Protein AF-A0AAD2KJA3-F1 (afdb_monomer_lite)

Organism: Achromobacter aegrifaciens (NCBI:txid1287736)

Foldseek 3Di:
DPPVLLVVLLVVLLCVLCVPCVVVVVDPDPLVSVVSSLVSSVVSQVVPPQKDKDWADFDQDPVNPDTDHTDIDIDHDDDD

pLDDT: mean 79.16, std 11.28, range [43.31, 92.88]

Sequence (80 aa):
MKRKPLARMICNAWEKCISRHYVEAEVNSEAALQALFCAYLLQELEARPGWRLFVEPRLKAKDGTRVVLPDVLVLICRQS

Secondary structure (DSSP, 8-state):
---HHHHHHHHHHHHHHIIIIITTT---SHHHHHHHHHHHHHHHHHTSTTEEEEE---EEPTTSS-EEPPPEEEEE----

Structure (mmCIF, N/CA/C/O backbone):
data_AF-A0AAD2KJA3-F1
#
_entry.id   AF-A0AAD2KJA3-F1
#
loop_
_atom_site.group_PDB
_atom_site.id
_atom_site.type_symbol
_atom_site.label_atom_id
_atom_site.label_alt_id
_atom_site.label_comp_id
_atom_site.label_asym_id
_atom_site.label_entity_id
_atom_site.label_seq_id
_atom_site.pdbx_PDB_ins_code
_atom_site.Cartn_x
_atom_site.Cartn_y
_atom_site.Cartn_z
_atom_site.occupancy
_atom_site.B_iso_or_equiv
_atom_site.auth_seq_id
_atom_site.auth_comp_id
_atom_site.auth_asym_id
_atom_site.auth_atom_id
_atom_site.pdbx_PDB_model_num
ATOM 1 N N . MET A 1 1 ? -12.328 -15.906 16.590 1.00 43.31 1 MET A N 1
ATOM 2 C CA . MET A 1 1 ? -11.576 -15.491 15.376 1.00 43.31 1 MET A CA 1
ATOM 3 C C . MET A 1 1 ? -11.911 -14.045 14.983 1.00 43.31 1 MET A C 1
ATOM 5 O O . MET A 1 1 ? -12.885 -13.828 14.275 1.00 43.31 1 MET A O 1
ATOM 9 N N . LYS A 1 2 ? -11.135 -13.043 15.428 1.00 51.06 2 LYS A N 1
ATOM 10 C CA . LYS A 1 2 ? -11.350 -11.608 15.109 1.00 51.06 2 LYS A CA 1
ATOM 11 C C . LYS A 1 2 ? -10.212 -10.994 14.254 1.00 51.06 2 LYS A C 1
ATOM 13 O O . LYS A 1 2 ? -9.862 -9.839 14.439 1.00 51.06 2 LYS A O 1
ATOM 18 N N . ARG A 1 3 ? -9.621 -11.756 13.316 1.00 54.44 3 ARG A N 1
ATOM 19 C CA . ARG A 1 3 ? -8.620 -11.254 12.333 1.00 54.44 3 ARG A CA 1
ATOM 20 C C . ARG A 1 3 ? -9.213 -10.856 10.966 1.00 54.44 3 ARG A C 1
ATOM 22 O O . ARG A 1 3 ? -8.503 -10.321 10.126 1.00 54.44 3 ARG A O 1
ATOM 29 N N . LYS A 1 4 ? -10.513 -11.092 10.747 1.00 64.75 4 LYS A N 1
ATOM 30 C CA . LYS A 1 4 ? -11.194 -10.903 9.449 1.00 64.75 4 LYS A CA 1
ATOM 31 C C . LYS A 1 4 ? -11.078 -9.486 8.846 1.00 64.75 4 LYS A C 1
ATOM 33 O O . LYS A 1 4 ? -10.928 -9.407 7.632 1.00 64.75 4 LYS A O 1
ATOM 38 N N . PRO A 1 5 ? -11.125 -8.382 9.624 1.00 81.06 5 PRO A N 1
ATOM 39 C CA . PRO A 1 5 ? -11.109 -7.043 9.032 1.00 81.06 5 PRO A CA 1
ATOM 40 C C . PRO A 1 5 ? -9.775 -6.679 8.373 1.00 81.06 5 PRO A C 1
ATOM 42 O O . PRO A 1 5 ? -9.786 -6.248 7.229 1.00 81.06 5 PRO A O 1
ATOM 45 N N . LEU A 1 6 ? -8.646 -6.907 9.057 1.00 84.31 6 LEU A N 1
ATOM 46 C CA . LEU A 1 6 ? -7.316 -6.588 8.523 1.00 84.31 6 LEU A CA 1
ATOM 47 C C . LEU A 1 6 ? -6.996 -7.425 7.285 1.00 84.31 6 LEU A C 1
ATOM 49 O O . LEU A 1 6 ? -6.568 -6.882 6.276 1.00 84.31 6 LEU A O 1
ATOM 53 N N . ALA A 1 7 ? -7.254 -8.735 7.346 1.00 86.00 7 ALA A N 1
ATOM 54 C CA . ALA A 1 7 ? -7.018 -9.623 6.212 1.00 86.00 7 ALA A CA 1
ATOM 55 C C . ALA A 1 7 ? -7.777 -9.151 4.964 1.00 86.00 7 ALA A C 1
ATOM 57 O O . ALA A 1 7 ? -7.195 -9.068 3.891 1.00 86.00 7 ALA A O 1
ATOM 58 N N . ARG A 1 8 ? -9.047 -8.752 5.119 1.00 89.38 8 ARG A N 1
ATOM 59 C CA . ARG A 1 8 ? -9.834 -8.216 4.005 1.00 89.38 8 ARG A CA 1
ATOM 60 C C . ARG A 1 8 ? -9.251 -6.914 3.454 1.00 89.38 8 ARG A C 1
ATOM 62 O O . ARG A 1 8 ? -9.205 -6.753 2.248 1.00 89.38 8 ARG A O 1
ATOM 69 N N . MET A 1 9 ? -8.802 -6.002 4.315 1.00 89.56 9 MET A N 1
ATOM 70 C CA . MET A 1 9 ? -8.206 -4.733 3.873 1.00 89.56 9 MET A CA 1
ATOM 71 C C . MET A 1 9 ? -6.905 -4.959 3.099 1.00 89.56 9 MET A C 1
ATOM 73 O O . MET A 1 9 ? -6.696 -4.334 2.067 1.00 89.56 9 MET A O 1
ATOM 77 N N . ILE A 1 10 ? -6.070 -5.896 3.561 1.00 90.00 10 ILE A N 1
ATOM 78 C CA . ILE A 1 10 ? -4.853 -6.310 2.853 1.00 90.00 10 ILE A CA 1
ATOM 79 C C . ILE A 1 10 ? -5.209 -6.877 1.473 1.00 90.00 10 ILE A C 1
ATOM 81 O O . ILE A 1 10 ? -4.632 -6.441 0.481 1.00 90.00 10 ILE A O 1
ATOM 85 N N . CYS A 1 11 ? -6.175 -7.800 1.396 1.00 90.88 11 CYS A N 1
ATOM 86 C CA . CYS A 1 11 ? -6.622 -8.366 0.121 1.00 90.88 11 CYS A CA 1
ATOM 87 C C . CYS A 1 11 ? -7.162 -7.286 -0.824 1.00 90.88 11 CYS A C 1
ATOM 89 O O . CYS A 1 11 ? -6.721 -7.216 -1.964 1.00 90.88 11 CYS A O 1
ATOM 91 N N . ASN A 1 12 ? -8.035 -6.398 -0.342 1.00 92.56 12 ASN A N 1
ATOM 92 C CA . ASN A 1 12 ? -8.602 -5.314 -1.146 1.00 92.56 12 ASN A CA 1
ATOM 93 C C . ASN A 1 12 ? -7.519 -4.362 -1.680 1.00 92.56 12 ASN A C 1
ATOM 95 O O . ASN A 1 12 ? -7.537 -3.993 -2.854 1.00 92.56 12 ASN A O 1
ATOM 99 N N . ALA A 1 13 ? -6.565 -3.967 -0.830 1.00 92.12 13 ALA A N 1
ATOM 100 C CA . ALA A 1 13 ? -5.458 -3.101 -1.228 1.00 92.12 13 ALA A CA 1
ATOM 101 C C . ALA A 1 13 ? -4.570 -3.773 -2.285 1.00 92.12 13 ALA A C 1
ATOM 103 O O . ALA A 1 13 ? -4.163 -3.127 -3.252 1.00 92.12 13 ALA A O 1
ATOM 104 N N . TRP A 1 14 ? -4.310 -5.074 -2.131 1.00 91.62 14 TRP A N 1
ATOM 105 C CA . TRP A 1 14 ? -3.553 -5.860 -3.101 1.00 91.62 14 TRP A CA 1
ATOM 106 C C . TRP A 1 14 ? -4.285 -5.991 -4.440 1.00 91.62 14 TRP A C 1
ATOM 108 O O . TRP A 1 14 ? -3.710 -5.690 -5.484 1.00 91.62 14 TRP A O 1
ATOM 118 N N . GLU A 1 15 ? -5.566 -6.361 -4.422 1.00 92.88 15 GLU A N 1
ATOM 119 C CA . GLU A 1 15 ? -6.396 -6.471 -5.626 1.00 92.88 15 GLU A CA 1
ATOM 120 C C . GLU A 1 15 ? -6.461 -5.144 -6.385 1.00 92.88 15 GLU A C 1
ATOM 122 O O . GLU A 1 15 ? -6.276 -5.121 -7.603 1.00 92.88 15 GLU A O 1
ATOM 127 N N . LYS A 1 16 ? -6.648 -4.022 -5.680 1.00 90.94 16 LYS A N 1
ATOM 128 C CA . LYS A 1 16 ? -6.656 -2.681 -6.282 1.00 90.94 16 LYS A CA 1
ATOM 129 C C . LYS A 1 16 ? -5.300 -2.312 -6.891 1.00 90.94 16 LYS A C 1
ATOM 131 O O . LYS A 1 16 ? -5.264 -1.712 -7.962 1.00 90.94 16 LYS A O 1
ATOM 136 N N . CYS A 1 17 ? -4.203 -2.689 -6.235 1.00 90.62 17 CYS A N 1
ATOM 137 C CA . CYS A 1 17 ? -2.848 -2.468 -6.736 1.00 90.62 17 CYS A CA 1
ATOM 138 C C . CYS A 1 17 ? -2.598 -3.233 -8.046 1.00 90.62 17 CYS A C 1
ATOM 140 O O . CYS A 1 17 ? -2.181 -2.642 -9.043 1.00 90.62 17 CYS A O 1
ATOM 142 N N . ILE A 1 18 ? -2.917 -4.531 -8.063 1.00 89.00 18 ILE A N 1
ATOM 143 C CA . ILE A 1 18 ? -2.669 -5.406 -9.213 1.00 89.00 18 ILE A CA 1
ATOM 144 C C . ILE A 1 18 ? -3.593 -5.075 -10.386 1.00 89.00 18 ILE A C 1
ATOM 146 O O . ILE A 1 18 ? -3.114 -4.917 -11.508 1.00 89.00 18 ILE A O 1
ATOM 150 N N . SER A 1 19 ? -4.896 -4.935 -10.134 1.00 87.88 19 SER A N 1
ATOM 151 C CA . SER A 1 19 ? -5.890 -4.695 -11.190 1.00 87.88 19 SER A CA 1
ATOM 152 C C . SER A 1 19 ? -5.676 -3.384 -11.942 1.00 87.88 19 SER A C 1
ATOM 154 O O . SER A 1 19 ? -5.983 -3.335 -13.126 1.00 87.88 19 SER A O 1
ATOM 156 N N . ARG A 1 20 ? -5.149 -2.347 -11.278 1.00 84.44 20 ARG A N 1
ATOM 157 C CA . ARG A 1 20 ? -4.907 -1.038 -11.899 1.00 84.44 20 ARG A CA 1
ATOM 158 C C . ARG A 1 20 ? -3.529 -0.925 -12.526 1.00 84.44 20 ARG A C 1
ATOM 160 O O . ARG A 1 20 ? -3.421 -0.556 -13.677 1.00 84.44 20 ARG A O 1
ATOM 167 N N . HIS A 1 21 ? -2.474 -1.240 -11.782 1.00 82.44 21 HIS A N 1
ATOM 168 C CA . HIS A 1 21 ? -1.129 -0.833 -12.198 1.00 82.44 21 HIS A CA 1
ATOM 169 C C . HIS A 1 21 ? -0.269 -1.984 -12.709 1.00 82.44 21 HIS A C 1
ATOM 171 O O . HIS A 1 21 ? 0.655 -1.772 -13.493 1.00 82.44 21 HIS A O 1
ATOM 177 N N . TYR A 1 22 ? -0.540 -3.209 -12.253 1.00 75.31 22 TYR A N 1
ATOM 178 C CA . TYR A 1 22 ? 0.248 -4.367 -12.666 1.00 75.31 22 TYR A CA 1
ATOM 179 C C . TYR A 1 22 ? -0.237 -4.922 -14.005 1.00 75.31 22 TYR A C 1
ATOM 181 O O . TYR A 1 22 ? 0.573 -5.186 -14.889 1.00 75.31 22 TY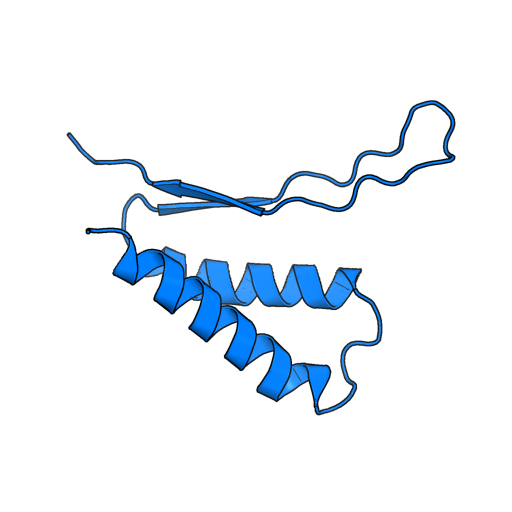R A O 1
ATOM 189 N N . VAL A 1 23 ? -1.558 -5.052 -14.180 1.00 76.50 23 VAL A N 1
ATOM 190 C CA . VAL A 1 23 ? -2.158 -5.513 -15.445 1.00 76.50 23 VAL A CA 1
ATOM 191 C C . VAL A 1 23 ? -1.849 -4.551 -16.596 1.00 76.50 23 VAL A C 1
ATOM 193 O O . VAL A 1 23 ? -1.592 -4.994 -17.711 1.00 76.50 23 VAL A O 1
ATOM 196 N N . GLU A 1 24 ? -1.810 -3.249 -16.318 1.00 81.56 24 GLU A N 1
ATOM 197 C CA . GLU A 1 24 ? -1.520 -2.203 -17.307 1.00 81.56 24 GLU A CA 1
ATOM 198 C C . GLU A 1 24 ? -0.010 -1.985 -17.534 1.00 81.56 24 GLU A C 1
ATOM 200 O O . GLU A 1 24 ? 0.382 -1.125 -18.318 1.00 81.56 24 GLU A O 1
ATOM 205 N N . ALA A 1 25 ? 0.851 -2.775 -16.875 1.00 80.38 25 ALA A N 1
ATOM 206 C CA . ALA A 1 25 ? 2.313 -2.678 -16.936 1.00 80.38 25 ALA A CA 1
ATOM 207 C C . ALA A 1 25 ? 2.887 -1.290 -16.570 1.00 80.38 25 ALA A C 1
ATOM 209 O O . ALA A 1 25 ? 4.026 -0.971 -16.917 1.00 80.38 25 ALA A O 1
ATOM 210 N N . GLU A 1 26 ? 2.142 -0.478 -15.815 1.00 84.06 26 GLU A N 1
ATOM 211 C CA . GLU A 1 26 ? 2.592 0.834 -15.327 1.00 84.06 26 GLU A CA 1
ATOM 212 C C . GLU A 1 26 ? 3.707 0.712 -14.276 1.00 84.06 26 GLU A C 1
ATOM 214 O O . GLU A 1 26 ? 4.486 1.640 -14.052 1.00 84.06 26 GLU A O 1
ATOM 219 N N . VAL A 1 27 ? 3.796 -0.449 -13.620 1.00 81.69 27 VAL A N 1
ATOM 220 C CA . VAL A 1 27 ? 4.756 -0.732 -12.552 1.00 81.69 27 VAL A CA 1
ATOM 221 C C . VAL A 1 27 ? 5.720 -1.820 -12.995 1.00 81.69 27 VAL A C 1
ATOM 223 O O . VAL A 1 27 ? 5.366 -2.992 -13.088 1.00 81.69 27 VAL A O 1
ATOM 226 N N . ASN A 1 28 ? 6.976 -1.435 -13.204 1.00 82.00 28 ASN A N 1
ATOM 227 C CA . ASN A 1 28 ? 8.049 -2.326 -13.652 1.00 82.00 28 ASN A CA 1
ATOM 228 C C . ASN A 1 28 ? 9.077 -2.661 -12.555 1.00 82.00 28 ASN A C 1
ATOM 230 O O . ASN A 1 28 ? 10.103 -3.277 -12.837 1.00 82.00 28 ASN A O 1
ATOM 234 N 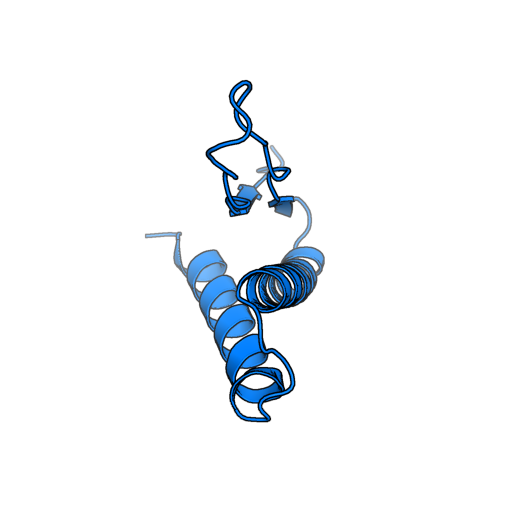N . SER A 1 29 ? 8.829 -2.255 -11.306 1.00 83.12 29 SER A N 1
ATOM 235 C CA . SER A 1 29 ? 9.706 -2.569 -10.178 1.00 83.12 29 SER A CA 1
ATOM 236 C C . SER A 1 29 ? 8.917 -3.004 -8.948 1.00 83.12 29 SER A C 1
ATOM 238 O O . SER A 1 29 ? 7.885 -2.423 -8.610 1.00 83.12 29 SER A O 1
ATOM 240 N N . GLU A 1 30 ? 9.451 -3.991 -8.227 1.00 82.38 30 GLU A N 1
ATOM 241 C CA . GLU A 1 30 ? 8.914 -4.437 -6.935 1.00 82.38 30 GLU A CA 1
ATOM 242 C C . GLU A 1 30 ? 8.820 -3.273 -5.938 1.00 82.38 30 GLU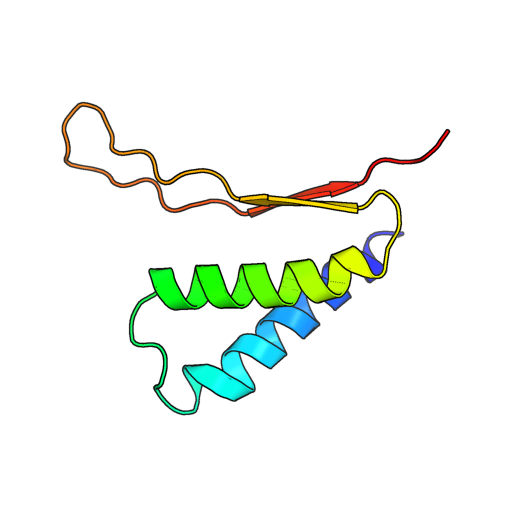 A C 1
ATOM 244 O O . GLU A 1 30 ? 7.859 -3.148 -5.184 1.00 82.38 30 GLU A O 1
ATOM 249 N N . ALA A 1 31 ? 9.786 -2.355 -6.002 1.00 80.06 31 ALA A N 1
ATOM 250 C CA . ALA A 1 31 ? 9.821 -1.152 -5.191 1.00 80.06 31 ALA A CA 1
ATOM 251 C C . ALA A 1 31 ? 8.587 -0.257 -5.374 1.00 80.06 31 ALA A C 1
ATOM 253 O O . ALA A 1 31 ? 8.021 0.212 -4.385 1.00 80.06 31 ALA A O 1
ATOM 254 N N . ALA A 1 32 ? 8.196 -0.004 -6.622 1.00 82.88 32 ALA A N 1
ATOM 255 C CA . ALA A 1 32 ? 7.015 0.791 -6.931 1.00 82.88 32 ALA A CA 1
ATOM 256 C C . ALA A 1 32 ? 5.726 0.029 -6.582 1.00 82.88 32 ALA A C 1
ATOM 258 O O . ALA A 1 32 ? 4.793 0.630 -6.050 1.00 82.88 32 ALA A O 1
ATOM 259 N N . LEU A 1 33 ? 5.705 -1.296 -6.774 1.00 85.19 33 LEU A N 1
ATOM 260 C CA . LEU A 1 33 ? 4.573 -2.143 -6.390 1.00 85.19 33 LEU A CA 1
ATOM 261 C C . LEU A 1 33 ? 4.313 -2.102 -4.877 1.00 85.19 33 LEU A C 1
ATOM 263 O O . LEU A 1 33 ? 3.174 -1.922 -4.449 1.00 85.19 33 LEU A O 1
ATOM 267 N N . GLN A 1 34 ? 5.369 -2.211 -4.067 1.00 85.06 34 GLN A N 1
ATOM 268 C CA . GLN A 1 34 ? 5.292 -2.097 -2.608 1.00 85.06 34 GLN A CA 1
ATOM 269 C C . GLN A 1 34 ? 4.790 -0.715 -2.177 1.00 85.06 34 GLN A C 1
ATOM 271 O O . GLN A 1 34 ? 3.918 -0.620 -1.316 1.00 85.06 34 GLN A O 1
ATOM 276 N N . ALA A 1 35 ? 5.298 0.358 -2.792 1.00 85.69 35 ALA A N 1
ATOM 277 C CA . ALA A 1 35 ? 4.866 1.719 -2.480 1.00 85.69 35 ALA A CA 1
ATOM 278 C C 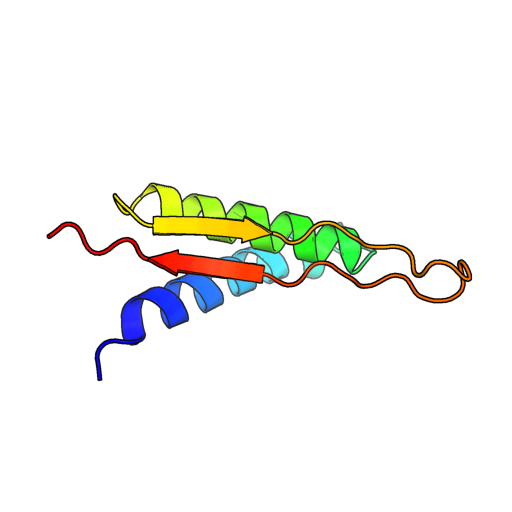. ALA A 1 35 ? 3.369 1.927 -2.773 1.00 85.69 35 ALA A C 1
ATOM 280 O O . ALA A 1 35 ? 2.645 2.460 -1.930 1.00 85.69 35 ALA A O 1
ATOM 281 N N . LEU A 1 36 ? 2.890 1.455 -3.928 1.00 89.31 36 LEU A N 1
ATOM 282 C CA . LEU A 1 36 ? 1.478 1.539 -4.310 1.00 89.31 36 LEU A CA 1
ATOM 283 C C . LEU A 1 36 ? 0.584 0.684 -3.415 1.00 89.31 36 LEU A C 1
ATOM 285 O O . LEU A 1 36 ? -0.467 1.147 -2.972 1.00 89.31 36 LEU A O 1
ATOM 289 N N . PHE A 1 37 ? 1.014 -0.538 -3.097 1.00 90.38 37 PHE A N 1
ATOM 290 C CA . PHE A 1 37 ? 0.302 -1.391 -2.152 1.00 90.38 37 PHE A CA 1
ATOM 291 C C . PHE A 1 37 ? 0.155 -0.706 -0.785 1.00 90.38 37 PHE A C 1
ATOM 293 O O . PHE A 1 37 ? -0.954 -0.633 -0.255 1.00 90.38 37 PHE A O 1
ATOM 300 N N . CYS A 1 38 ? 1.238 -0.137 -0.244 1.00 90.38 38 CYS A N 1
ATOM 301 C CA . CYS A 1 38 ? 1.202 0.615 1.010 1.00 90.38 38 CYS A CA 1
ATOM 302 C C . CYS A 1 38 ? 0.278 1.838 0.930 1.00 90.38 38 CYS A C 1
ATOM 304 O O . CYS A 1 38 ? -0.459 2.093 1.880 1.00 90.38 38 CYS A O 1
ATOM 306 N N . ALA A 1 39 ? 0.267 2.563 -0.193 1.00 90.38 39 ALA A N 1
ATOM 307 C CA . ALA A 1 39 ? -0.630 3.700 -0.394 1.00 90.38 39 ALA A CA 1
ATOM 308 C C . ALA A 1 39 ? -2.109 3.275 -0.374 1.00 90.38 39 ALA A C 1
ATOM 310 O O . ALA A 1 39 ? -2.928 3.910 0.293 1.00 90.38 39 ALA A O 1
ATOM 311 N N . TYR A 1 40 ? -2.460 2.171 -1.041 1.00 92.69 40 TYR A N 1
ATOM 312 C CA . TYR A 1 40 ? -3.826 1.643 -1.011 1.00 92.69 40 TYR A CA 1
ATOM 313 C C . TYR A 1 40 ? -4.218 1.085 0.355 1.00 92.69 40 TYR A C 1
ATOM 315 O O . TYR A 1 40 ? -5.342 1.301 0.806 1.00 92.69 40 TYR A O 1
ATOM 323 N N . LEU A 1 41 ? -3.295 0.416 1.044 1.00 91.81 41 LEU A N 1
ATOM 324 C CA . LEU A 1 41 ? -3.539 -0.076 2.394 1.00 91.81 41 LEU A CA 1
ATOM 325 C C . LEU A 1 41 ? -3.728 1.081 3.385 1.00 91.81 41 LEU A C 1
ATOM 327 O O . LEU A 1 41 ? -4.598 1.000 4.248 1.00 91.81 41 LEU A O 1
ATOM 331 N N . LEU A 1 42 ? -2.967 2.171 3.248 1.00 91.06 42 LEU A N 1
ATOM 332 C CA . LEU A 1 42 ? -3.134 3.371 4.067 1.00 91.06 42 LEU A CA 1
ATOM 333 C C . LEU A 1 42 ? -4.535 3.975 3.894 1.00 91.06 42 LEU A C 1
ATOM 335 O O . LEU A 1 42 ? -5.182 4.245 4.900 1.00 91.06 42 LEU A O 1
ATOM 339 N N . GLN A 1 43 ? -5.041 4.086 2.661 1.00 91.25 43 GLN A N 1
ATOM 340 C CA . GLN A 1 43 ? -6.406 4.577 2.396 1.00 91.25 43 GLN A CA 1
ATOM 341 C C . GLN A 1 43 ? -7.477 3.744 3.118 1.00 91.25 43 GLN A C 1
ATOM 343 O O . GLN A 1 43 ? -8.415 4.290 3.698 1.00 91.25 43 GLN A O 1
ATOM 348 N N . GLU A 1 44 ? -7.335 2.416 3.118 1.00 89.44 44 GLU A N 1
ATOM 349 C CA . GLU A 1 44 ? -8.243 1.519 3.846 1.00 89.44 44 GLU A CA 1
ATOM 350 C C . GLU A 1 44 ? -8.151 1.733 5.371 1.00 89.44 44 GLU A C 1
ATOM 352 O O . GLU A 1 44 ? -9.154 1.647 6.088 1.00 89.44 44 GLU A O 1
ATOM 357 N N . LEU A 1 45 ? -6.944 1.995 5.884 1.00 88.69 45 LEU A N 1
ATOM 358 C CA . LEU A 1 45 ? -6.669 2.169 7.312 1.00 88.69 45 LEU A CA 1
ATOM 359 C C . LEU A 1 45 ? -7.098 3.537 7.849 1.00 88.69 45 LEU A C 1
ATOM 361 O O . LEU A 1 45 ? -7.570 3.597 8.981 1.00 88.69 45 LEU A O 1
ATOM 365 N N . GLU A 1 46 ? -6.991 4.608 7.062 1.00 85.94 46 GLU A N 1
ATOM 366 C CA . GLU A 1 46 ? -7.403 5.967 7.452 1.00 85.94 46 GLU A CA 1
ATOM 367 C C . GLU A 1 46 ? -8.899 6.053 7.782 1.00 85.94 46 GLU A C 1
ATOM 369 O O . GLU A 1 46 ? -9.306 6.818 8.656 1.00 85.94 46 GLU A O 1
ATOM 374 N N . ALA A 1 47 ? -9.719 5.188 7.178 1.00 83.19 47 ALA A N 1
ATOM 375 C CA . ALA A 1 47 ? -11.133 5.044 7.522 1.00 83.19 47 ALA A CA 1
ATOM 376 C C . ALA A 1 47 ? -11.373 4.435 8.924 1.00 83.19 47 ALA A C 1
ATOM 378 O O . ALA A 1 47 ? -12.521 4.319 9.363 1.00 83.19 47 ALA A O 1
ATOM 379 N N . ARG A 1 48 ? -10.320 4.004 9.636 1.00 82.31 48 ARG A N 1
ATOM 380 C CA . ARG A 1 48 ? -10.397 3.350 10.949 1.00 82.31 48 ARG A CA 1
ATOM 381 C C . ARG A 1 48 ? -9.598 4.117 12.007 1.00 82.31 48 ARG A C 1
ATOM 383 O O . ARG A 1 48 ? -8.371 4.011 12.055 1.00 82.31 48 ARG A O 1
ATOM 390 N N . PRO A 1 49 ? -10.276 4.796 12.947 1.00 82.56 49 PRO A N 1
ATOM 391 C CA . PRO A 1 49 ? -9.609 5.452 14.064 1.00 82.56 49 PRO A CA 1
ATOM 392 C C . PRO A 1 49 ? -8.700 4.488 14.843 1.00 82.56 49 PRO A C 1
ATOM 394 O O . PRO A 1 49 ? -9.101 3.376 15.190 1.00 82.56 49 PRO A O 1
ATOM 397 N N . GLY A 1 50 ? -7.464 4.915 15.118 1.00 82.38 50 GLY A N 1
ATOM 398 C CA . GLY A 1 50 ? -6.488 4.161 15.917 1.00 82.38 50 GLY A CA 1
ATOM 399 C C . GLY A 1 50 ? -5.657 3.121 15.155 1.00 82.38 50 GLY A C 1
ATOM 400 O O . GLY A 1 50 ? -4.766 2.514 15.752 1.00 82.38 50 GLY A O 1
ATOM 401 N N . TRP A 1 51 ? -5.896 2.918 13.859 1.00 87.12 51 TRP A N 1
ATOM 402 C CA . TRP A 1 51 ? -5.052 2.061 13.026 1.00 87.12 51 TRP A CA 1
ATOM 403 C C . TRP A 1 51 ? -3.940 2.893 12.393 1.00 87.12 51 TRP A C 1
ATOM 405 O O . TRP A 1 51 ? -4.174 4.014 11.945 1.00 87.12 51 TRP A O 1
ATOM 415 N N . ARG A 1 52 ? -2.715 2.365 12.384 1.00 84.56 52 ARG A N 1
ATOM 416 C CA . ARG A 1 52 ? -1.552 3.034 11.794 1.00 84.56 52 ARG A CA 1
ATOM 417 C C . ARG A 1 52 ? -0.770 2.058 10.927 1.00 84.56 52 ARG A C 1
ATOM 419 O O . ARG A 1 52 ? -0.564 0.907 11.315 1.00 84.56 52 ARG A O 1
ATOM 426 N N . LEU A 1 53 ? -0.326 2.535 9.770 1.00 87.38 53 LEU A N 1
ATOM 427 C CA . LEU A 1 53 ? 0.602 1.821 8.904 1.00 87.38 53 LEU A CA 1
ATOM 428 C C . LEU A 1 53 ? 2.022 2.289 9.211 1.00 87.38 53 LEU A C 1
ATOM 430 O O . LEU A 1 53 ? 2.282 3.492 9.236 1.00 87.38 53 LEU A O 1
ATOM 434 N N . PHE A 1 54 ? 2.929 1.348 9.430 1.00 85.31 54 PHE A N 1
ATOM 435 C CA . PHE A 1 54 ? 4.352 1.616 9.526 1.00 85.31 54 PHE A CA 1
ATOM 436 C C . PHE A 1 54 ? 5.067 0.837 8.425 1.00 85.31 54 PHE A C 1
ATOM 438 O O . PHE A 1 54 ? 4.881 -0.371 8.282 1.00 85.31 54 PHE A O 1
ATOM 445 N N . VAL A 1 55 ? 5.854 1.548 7.628 1.00 83.00 55 VAL A N 1
ATOM 446 C CA . VAL A 1 55 ? 6.659 0.967 6.554 1.00 83.00 55 VAL A CA 1
ATOM 447 C C . VAL A 1 55 ? 8.107 1.110 6.979 1.00 83.00 55 VAL A C 1
ATOM 449 O O . VAL A 1 55 ?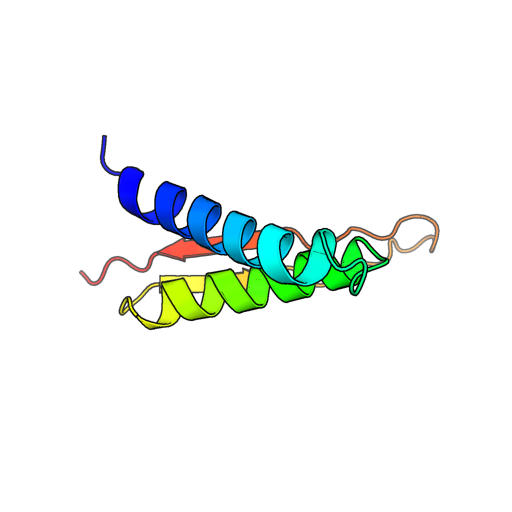 8.574 2.233 7.192 1.00 83.00 55 VAL A O 1
ATOM 452 N N . GLU A 1 56 ? 8.798 -0.013 7.151 1.00 77.69 56 GLU A N 1
ATOM 453 C CA . GLU A 1 56 ? 10.198 0.022 7.557 1.00 77.69 56 GLU A CA 1
ATOM 454 C C . GLU A 1 56 ? 11.061 0.705 6.488 1.00 77.69 56 GLU A C 1
ATOM 456 O O . GLU A 1 56 ? 10.820 0.548 5.291 1.00 77.69 56 GLU A O 1
ATOM 461 N N . PRO A 1 57 ? 12.069 1.499 6.877 1.00 70.88 57 PRO A N 1
ATOM 462 C CA . PRO A 1 57 ? 12.976 2.096 5.912 1.00 70.88 57 PRO A CA 1
ATOM 463 C C . PRO A 1 57 ? 13.840 1.020 5.252 1.00 70.88 57 PRO A C 1
ATOM 465 O O . PRO A 1 57 ? 14.244 0.043 5.879 1.00 70.88 57 PRO A O 1
ATOM 468 N N . ARG A 1 58 ? 14.215 1.246 3.989 1.00 71.56 58 ARG A N 1
ATOM 469 C CA . ARG A 1 58 ? 15.213 0.405 3.319 1.00 71.56 58 ARG A CA 1
ATOM 470 C C . ARG A 1 58 ? 16.566 0.592 3.979 1.00 71.56 58 ARG A C 1
ATOM 472 O O . ARG A 1 58 ? 17.162 1.666 3.880 1.00 71.56 58 ARG A O 1
ATOM 479 N N . LEU A 1 59 ? 17.068 -0.460 4.608 1.00 71.81 59 LEU A N 1
ATOM 480 C CA . LEU A 1 59 ? 18.389 -0.451 5.216 1.00 71.81 59 LEU A CA 1
ATOM 481 C C . LEU A 1 59 ? 19.398 -1.050 4.239 1.00 71.81 59 LEU A C 1
ATOM 483 O O . LEU A 1 59 ? 19.236 -2.169 3.752 1.00 71.81 59 LEU A O 1
ATOM 487 N N . LYS A 1 60 ? 20.464 -0.298 3.959 1.00 71.94 60 LYS A N 1
ATOM 488 C CA . LYS A 1 60 ? 21.667 -0.863 3.346 1.00 71.94 60 LYS A CA 1
ATOM 489 C C . LYS A 1 60 ? 22.498 -1.494 4.455 1.00 71.94 60 LYS A C 1
ATOM 491 O O . LYS A 1 60 ? 22.806 -0.829 5.446 1.00 71.94 60 LYS A O 1
ATOM 496 N N . ALA A 1 61 ? 22.860 -2.761 4.293 1.00 73.62 61 ALA A N 1
ATOM 497 C CA . ALA A 1 61 ? 23.850 -3.388 5.154 1.00 73.62 61 ALA A CA 1
ATOM 498 C C . ALA A 1 61 ? 25.172 -2.602 5.086 1.00 73.62 61 ALA A C 1
ATOM 500 O O . ALA A 1 61 ? 25.479 -1.965 4.075 1.00 73.62 61 ALA A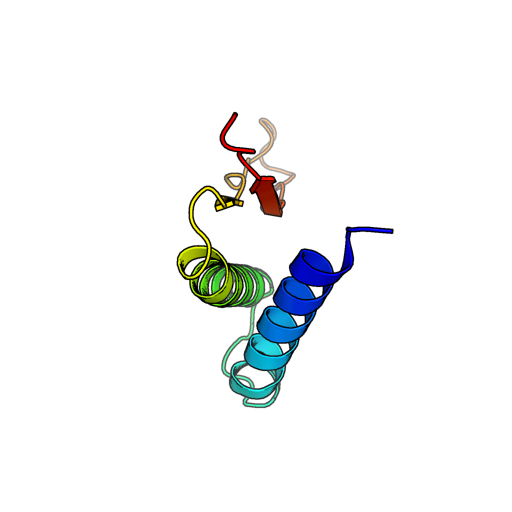 O 1
ATOM 501 N N . LYS A 1 62 ? 25.952 -2.620 6.176 1.00 76.25 62 LYS A N 1
ATOM 502 C CA . LYS A 1 62 ? 27.202 -1.842 6.295 1.00 76.25 62 LYS A CA 1
ATOM 503 C C . LYS A 1 62 ? 28.233 -2.171 5.210 1.00 76.25 62 LYS A C 1
ATOM 505 O O . LYS A 1 62 ? 29.081 -1.341 4.915 1.00 76.25 62 LYS A O 1
ATOM 510 N N . ASP A 1 63 ? 28.157 -3.367 4.642 1.00 80.94 63 ASP A N 1
ATOM 511 C CA . ASP A 1 63 ? 29.018 -3.851 3.564 1.00 80.94 63 ASP A CA 1
ATOM 512 C C . ASP A 1 63 ? 28.531 -3.434 2.160 1.00 80.94 63 ASP A C 1
ATOM 514 O O . ASP A 1 63 ? 29.192 -3.725 1.168 1.00 80.94 63 ASP A O 1
ATOM 518 N N . GLY A 1 64 ? 27.377 -2.766 2.057 1.00 70.62 64 GLY A N 1
ATOM 519 C CA . GLY A 1 64 ? 26.784 -2.317 0.798 1.00 70.62 64 GLY A CA 1
ATOM 520 C C . GLY A 1 64 ? 26.220 -3.434 -0.086 1.00 70.62 64 GLY A C 1
ATOM 521 O O . GLY A 1 64 ? 25.690 -3.130 -1.154 1.00 70.62 64 GLY A O 1
ATOM 522 N N . THR A 1 65 ? 26.294 -4.702 0.336 1.00 71.69 65 THR A N 1
ATOM 523 C CA . THR A 1 65 ? 25.946 -5.853 -0.519 1.00 71.69 65 THR A CA 1
ATOM 524 C C . THR A 1 65 ? 24.481 -6.266 -0.416 1.00 71.69 65 THR A C 1
ATOM 526 O O . THR A 1 65 ? 23.948 -6.896 -1.329 1.00 71.69 65 THR A O 1
ATOM 529 N N . ARG A 1 66 ? 23.802 -5.899 0.678 1.00 65.69 66 ARG A N 1
ATOM 530 C CA . ARG A 1 66 ? 22.396 -6.245 0.923 1.00 65.69 66 ARG A CA 1
ATOM 531 C C . ARG A 1 66 ? 21.550 -4.999 1.140 1.00 65.69 66 ARG A C 1
ATOM 533 O O . ARG A 1 66 ? 21.839 -4.182 2.013 1.00 65.69 66 ARG A O 1
ATOM 540 N N . VAL A 1 67 ? 20.478 -4.887 0.361 1.00 65.69 67 VAL A N 1
ATOM 541 C CA . VAL A 1 67 ? 19.378 -3.953 0.615 1.00 65.69 67 VAL A CA 1
ATOM 542 C C . VAL A 1 67 ? 18.266 -4.754 1.275 1.00 65.69 67 VAL A C 1
ATOM 544 O O . VAL A 1 67 ? 17.714 -5.660 0.656 1.00 65.69 67 VAL A O 1
ATOM 547 N N . VAL A 1 68 ? 17.953 -4.437 2.529 1.00 65.69 68 VAL A N 1
ATOM 548 C CA . VAL A 1 68 ? 16.742 -4.938 3.181 1.00 65.69 68 VAL A CA 1
ATOM 549 C C . VAL A 1 68 ? 15.580 -4.128 2.616 1.00 65.69 68 VAL A C 1
ATOM 551 O O . VAL A 1 68 ? 15.565 -2.895 2.706 1.00 65.69 68 VAL A O 1
ATOM 554 N N . LEU A 1 69 ? 14.670 -4.816 1.931 1.00 61.41 69 LEU A N 1
ATOM 555 C CA . LEU A 1 69 ? 13.448 -4.226 1.396 1.00 61.41 69 LEU A CA 1
ATOM 556 C C . LEU A 1 69 ? 12.472 -3.943 2.547 1.00 61.41 69 LEU A C 1
ATOM 558 O O . LEU A 1 69 ? 12.570 -4.580 3.591 1.00 61.41 69 LEU A O 1
ATOM 562 N N . PRO A 1 70 ? 11.588 -2.947 2.395 1.00 62.34 70 PRO A N 1
ATOM 563 C CA . PRO A 1 70 ? 10.756 -2.499 3.494 1.00 62.34 70 PRO A CA 1
ATOM 564 C C . PRO A 1 70 ? 9.725 -3.574 3.849 1.00 62.34 70 PRO A C 1
ATOM 566 O O . PRO A 1 70 ? 8.903 -3.945 3.010 1.00 62.34 70 PRO A O 1
ATOM 569 N N . ASP A 1 71 ? 9.738 -4.030 5.098 1.00 66.94 71 ASP A N 1
ATOM 570 C CA . ASP A 1 71 ? 8.644 -4.815 5.656 1.00 66.94 71 ASP A CA 1
ATOM 571 C C . ASP A 1 71 ? 7.480 -3.894 6.059 1.00 66.94 71 ASP A C 1
ATOM 573 O O . ASP A 1 71 ? 7.657 -2.735 6.456 1.00 66.94 71 ASP A O 1
ATOM 577 N N . VAL A 1 72 ? 6.253 -4.407 5.925 1.00 69.31 72 VAL A N 1
ATOM 578 C CA . VAL A 1 72 ? 5.026 -3.671 6.254 1.00 69.31 72 VAL A CA 1
ATOM 579 C C . VAL A 1 72 ? 4.501 -4.130 7.608 1.00 69.31 72 VAL A C 1
ATOM 581 O O . VAL A 1 72 ? 4.088 -5.279 7.775 1.00 69.31 72 VAL A O 1
ATOM 584 N N . LEU A 1 73 ? 4.445 -3.207 8.568 1.00 68.81 73 LEU A N 1
ATOM 585 C CA . LEU A 1 73 ? 3.902 -3.437 9.903 1.00 68.81 73 LEU A CA 1
ATOM 586 C C . LEU A 1 73 ? 2.588 -2.667 10.076 1.00 68.81 73 LEU A C 1
ATOM 588 O O . LEU A 1 73 ? 2.517 -1.454 9.885 1.00 68.81 73 LEU A O 1
ATOM 592 N N . VAL A 1 74 ? 1.525 -3.367 10.482 1.00 72.00 74 VAL A N 1
ATOM 593 C CA . VAL A 1 74 ? 0.228 -2.745 10.794 1.00 72.00 74 VAL A CA 1
ATOM 594 C C . VAL A 1 74 ? 0.036 -2.694 12.305 1.00 72.00 74 VAL A C 1
ATOM 596 O O . VAL A 1 74 ? -0.059 -3.731 12.966 1.00 72.00 74 VAL A O 1
ATOM 599 N N . LEU A 1 75 ? -0.057 -1.482 12.852 1.00 70.88 75 LEU A N 1
ATOM 600 C CA . LEU A 1 75 ? -0.261 -1.233 14.276 1.00 70.88 75 LEU A CA 1
ATOM 601 C C . LEU A 1 75 ? -1.736 -0.934 14.545 1.00 70.88 75 LEU A C 1
ATOM 603 O O . LEU A 1 75 ? -2.344 -0.061 13.925 1.00 70.88 75 LEU A O 1
ATOM 607 N N . ILE A 1 76 ? -2.312 -1.654 15.506 1.00 74.25 76 ILE A N 1
ATOM 608 C CA . ILE A 1 76 ? -3.698 -1.473 15.939 1.00 74.25 76 ILE A CA 1
ATOM 609 C C . ILE A 1 76 ? -3.667 -0.956 17.375 1.00 74.25 76 ILE A C 1
ATOM 611 O O . ILE A 1 76 ? -3.486 -1.742 18.309 1.00 74.25 76 ILE A O 1
ATOM 615 N N . CYS A 1 77 ? -3.859 0.349 17.576 1.00 67.88 77 CYS A N 1
ATOM 616 C CA . CYS A 1 77 ? -4.068 0.885 18.917 1.00 67.88 77 CYS A CA 1
ATOM 617 C C . CYS A 1 77 ? -5.493 0.542 19.358 1.00 67.88 77 CYS A C 1
ATOM 619 O O . CYS A 1 77 ? -6.469 1.060 18.814 1.00 67.88 77 CYS A O 1
ATOM 621 N N . ARG A 1 78 ? -5.630 -0.343 20.349 1.00 61.91 78 ARG A N 1
ATOM 622 C CA . ARG A 1 78 ? -6.906 -0.509 21.052 1.00 61.91 78 ARG A CA 1
ATOM 623 C C . ARG A 1 78 ? -7.059 0.690 21.978 1.00 61.91 78 ARG A C 1
ATOM 625 O O . ARG A 1 78 ? -6.271 0.828 22.904 1.00 61.91 78 ARG A O 1
ATOM 632 N N . GLN A 1 79 ? -8.020 1.561 21.688 1.00 56.66 79 GLN A N 1
ATOM 633 C CA . GLN A 1 79 ? -8.424 2.588 22.642 1.00 56.66 79 GLN A CA 1
ATOM 634 C C . GLN A 1 79 ? -9.031 1.865 23.850 1.00 56.66 79 GLN A C 1
ATOM 636 O O . GLN A 1 79 ? -9.990 1.106 23.694 1.00 56.66 79 GLN A O 1
ATOM 641 N N . SER A 1 80 ? -8.367 1.996 24.995 1.00 51.81 80 SER A N 1
ATOM 642 C CA . SER A 1 80 ? -8.818 1.561 26.319 1.00 51.81 80 SER A CA 1
ATOM 643 C C . SER A 1 80 ? -9.728 2.605 26.940 1.00 51.81 80 SER A C 1
ATOM 645 O O . SER A 1 80 ? -9.362 3.795 26.807 1.00 51.81 80 SER A O 1
#

Radius of gyration: 14.79 Å; chains: 1; bounding box: 41×22×44 Å